Protein AF-A0A9W8HQ05-F1 (afdb_monomer_lite)

Secondary structure (DSSP, 8-state):
-----------------------------------------------TT------PPPPP--S----HHHHHHHHSHHHHHHSHHHHHHH--

Organism: NCBI:txid2761395

Foldseek 3Di:
DDDDDDDDDDDDDDPPPPDPPPPPPPDPDDDDDPPCPDPPDPDPPPPPPDCPDDDDDDDDDPPDDDDPVVCCCCPNLVNLVVDPNSVVVVVD

Radius of gyration: 32.57 Å; chains: 1; bounding box: 53×41×97 Å

Sequence (92 aa):
MFGFVLSTASKLLASSRGVMGAVPRLGNTVSHGPRICGRFVAQPMISIGEIQQQVRWRTCGNEYQPSNLKRKRRHGFLGRLRTKNGRRIIQH

InterPro domains:
  IPR000271 Large ribosomal subunit protein bL34 [PF00468] (61-91)
  IPR000271 Large ribosomal subunit protein bL34 [PTHR14503] (51-91)
  IPR000271 Large ribosomal subunit protein bL34 [TIGR01030] (64-91)

pLDDT: mean 71.95, std 18.95, range [42.66, 97.31]

Structure (mmCIF, N/CA/C/O backbone):
data_AF-A0A9W8HQ05-F1
#
_entry.id   AF-A0A9W8HQ05-F1
#
loop_
_atom_site.group_PDB
_atom_site.id
_atom_site.type_symbol
_atom_site.label_atom_id
_atom_site.label_alt_id
_atom_site.label_comp_id
_atom_site.label_asym_id
_atom_site.label_entity_id
_atom_site.label_seq_id
_atom_site.pdbx_PDB_ins_code
_atom_site.Cartn_x
_atom_site.Cartn_y
_atom_site.Cartn_z
_atom_site.occupancy
_atom_site.B_iso_or_equiv
_atom_site.auth_seq_id
_atom_site.auth_comp_id
_atom_site.auth_asym_id
_atom_site.auth_atom_id
_atom_site.pdbx_PDB_model_num
ATOM 1 N N . MET A 1 1 ? -31.038 17.383 46.733 1.00 53.00 1 MET A N 1
ATOM 2 C CA . MET A 1 1 ? -32.406 17.240 46.186 1.00 53.00 1 MET A CA 1
ATOM 3 C C . MET A 1 1 ? -32.800 18.596 45.623 1.00 53.00 1 MET A C 1
ATOM 5 O O . MET A 1 1 ? -32.525 19.567 46.310 1.00 53.00 1 MET A O 1
ATOM 9 N N . PHE A 1 2 ? -33.381 18.639 44.417 1.00 42.66 2 PHE A N 1
ATOM 10 C CA . PHE A 1 2 ? -33.641 19.816 43.553 1.00 42.66 2 PHE A CA 1
ATOM 11 C C . PHE A 1 2 ? -32.399 20.299 42.764 1.00 42.66 2 PHE A C 1
ATOM 13 O O . PHE A 1 2 ? -31.366 20.551 43.360 1.00 42.66 2 PHE A O 1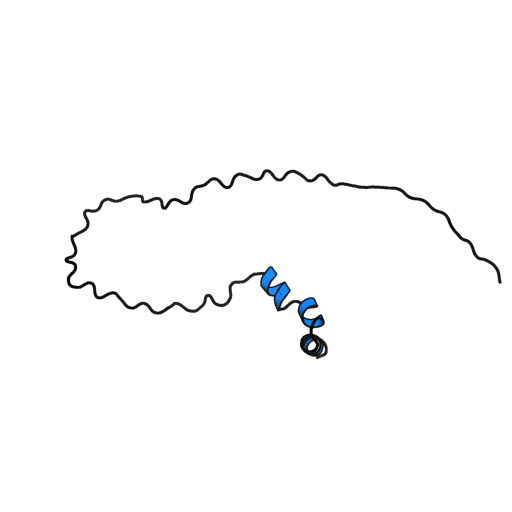
ATOM 20 N N . GLY A 1 3 ? -32.380 20.411 41.432 1.00 44.31 3 GLY A N 1
ATOM 21 C CA . GLY A 1 3 ? -33.465 20.407 40.456 1.00 44.31 3 GLY A CA 1
ATOM 22 C C . GLY A 1 3 ? -33.074 19.748 39.128 1.00 44.31 3 GLY A C 1
ATOM 23 O O . GLY A 1 3 ? -31.986 19.939 38.594 1.00 44.31 3 GLY A O 1
ATOM 24 N N . PHE A 1 4 ? -34.026 18.974 38.616 1.00 48.62 4 PHE A N 1
ATOM 25 C CA . PHE A 1 4 ? -34.220 18.691 37.201 1.00 48.62 4 PHE A CA 1
ATOM 26 C C . PHE A 1 4 ? -34.641 19.998 36.512 1.00 48.62 4 PHE A C 1
ATOM 28 O O . PHE A 1 4 ? -35.606 20.615 36.957 1.00 48.62 4 PHE A O 1
ATOM 35 N N . VAL A 1 5 ? -34.002 20.379 35.405 1.00 61.19 5 VAL A N 1
ATOM 36 C CA . VAL A 1 5 ? -34.668 21.199 34.382 1.00 61.19 5 VAL A CA 1
ATOM 37 C C . VAL A 1 5 ? -34.449 20.531 33.034 1.00 61.19 5 VAL A C 1
ATOM 39 O O . VAL A 1 5 ? -33.343 20.462 32.503 1.00 61.19 5 VAL A O 1
ATOM 42 N N . LEU A 1 6 ? -35.549 19.982 32.534 1.00 53.28 6 LEU A N 1
ATOM 43 C CA . LEU A 1 6 ? -35.736 19.525 31.171 1.00 53.28 6 LEU A CA 1
ATOM 44 C C . LEU A 1 6 ? -35.853 20.740 30.236 1.00 53.28 6 LEU A C 1
ATOM 46 O O . LEU A 1 6 ? -36.538 21.700 30.564 1.00 53.28 6 LEU A O 1
ATOM 50 N N . SER A 1 7 ? -35.329 20.570 29.021 1.00 50.38 7 SER A N 1
ATOM 51 C CA . SER A 1 7 ? -35.925 21.045 27.765 1.00 50.38 7 SER A CA 1
ATOM 52 C C . SER A 1 7 ? -36.037 22.557 27.520 1.00 50.38 7 SER A C 1
ATOM 54 O O . SER A 1 7 ? -36.967 23.208 27.983 1.00 50.38 7 SER A O 1
ATOM 56 N N . THR A 1 8 ? -35.255 23.045 26.554 1.00 62.81 8 THR A N 1
ATOM 57 C CA . THR A 1 8 ? -35.848 23.792 25.435 1.00 62.81 8 THR A CA 1
ATOM 58 C C . THR A 1 8 ? -35.300 23.279 24.103 1.00 62.81 8 THR A C 1
ATOM 60 O O . THR A 1 8 ? -34.098 23.215 23.853 1.00 62.81 8 THR A O 1
ATOM 63 N N . ALA A 1 9 ? -36.236 22.879 23.243 1.00 49.38 9 ALA A N 1
ATOM 64 C CA . ALA A 1 9 ? -36.066 22.750 21.804 1.00 49.38 9 ALA A CA 1
ATOM 65 C C . ALA A 1 9 ? -35.451 24.050 21.235 1.00 49.38 9 ALA A C 1
ATOM 67 O O . ALA A 1 9 ? -35.629 25.125 21.800 1.00 49.38 9 ALA A O 1
ATOM 68 N N . SER A 1 10 ? -34.794 24.057 20.078 1.00 53.44 10 SER A N 1
ATOM 69 C CA . SER A 1 10 ? -35.528 24.237 18.821 1.00 53.44 10 SER A CA 1
ATOM 70 C C . SER A 1 10 ? -34.607 24.129 17.607 1.00 53.44 10 SER A C 1
ATOM 72 O O . SER A 1 10 ? -33.496 24.645 17.570 1.00 53.44 10 SER A O 1
ATOM 74 N N . LYS A 1 11 ? -35.157 23.459 16.600 1.00 58.19 11 LYS A N 1
ATOM 75 C CA . LYS A 1 11 ? -34.719 23.302 15.216 1.00 58.19 11 LYS A CA 1
ATOM 76 C C . LYS A 1 11 ? -34.503 24.650 14.513 1.00 58.19 11 LYS A C 1
ATOM 78 O O . LYS A 1 11 ? -35.432 25.444 14.498 1.00 58.19 11 LYS A O 1
ATOM 83 N N . LEU A 1 12 ? -33.388 24.805 13.798 1.00 61.53 12 LEU A N 1
ATOM 84 C CA . LEU A 1 12 ? -33.270 25.545 12.527 1.00 61.53 12 LEU A CA 1
ATOM 85 C C . LEU A 1 12 ? -32.154 24.843 11.731 1.00 61.53 12 LEU A C 1
ATOM 87 O O . LEU A 1 12 ? -30.984 24.919 12.075 1.00 61.53 12 LEU A O 1
ATOM 91 N N . LEU A 1 13 ? -32.474 23.866 10.883 1.00 59.59 13 LEU A N 1
ATOM 92 C CA . LEU A 1 13 ? -32.717 24.048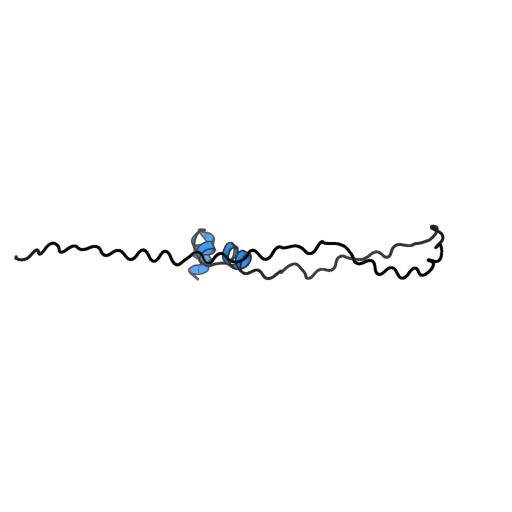 9.450 1.00 59.59 13 LEU A CA 1
ATOM 93 C C . LEU A 1 13 ? -31.755 25.048 8.785 1.00 59.59 13 LEU A C 1
ATOM 95 O O . LEU A 1 13 ? -32.087 26.206 8.576 1.00 59.59 13 LEU A O 1
ATOM 99 N N . ALA A 1 14 ? -30.602 24.551 8.349 1.00 48.78 14 ALA A N 1
ATOM 100 C CA . ALA A 1 14 ? -29.934 25.081 7.169 1.00 48.78 14 ALA A CA 1
ATOM 101 C C . ALA A 1 14 ? -29.384 23.903 6.366 1.00 48.78 14 ALA A C 1
ATOM 103 O O . ALA A 1 14 ? -28.220 23.521 6.441 1.00 48.78 14 ALA A O 1
ATOM 104 N N . SER A 1 15 ? -30.298 23.304 5.605 1.00 55.53 15 SER A N 1
ATOM 105 C CA . SER A 1 15 ? -29.988 22.554 4.396 1.00 55.53 15 SER A CA 1
ATOM 106 C C . SER A 1 15 ? -29.293 23.503 3.415 1.00 55.53 15 SER A C 1
ATOM 108 O O . SER A 1 15 ? -29.921 24.026 2.497 1.00 55.53 15 SER A O 1
ATOM 110 N N . SER A 1 16 ? -27.989 23.718 3.572 1.00 53.44 16 SER A N 1
ATOM 111 C CA . SER A 1 16 ? -27.154 24.180 2.471 1.00 53.44 16 SER A CA 1
ATOM 112 C C . SER A 1 16 ? -26.864 22.969 1.588 1.00 53.44 16 SER A C 1
ATOM 114 O O . SER A 1 16 ? -25.801 22.353 1.615 1.00 53.44 16 SER A O 1
ATOM 116 N N . ARG A 1 17 ? -27.863 22.619 0.767 1.00 54.56 17 ARG A N 1
ATOM 117 C CA . ARG A 1 17 ? -27.623 21.965 -0.520 1.00 54.56 17 ARG A CA 1
ATOM 118 C C . ARG A 1 17 ? -26.782 22.943 -1.335 1.00 54.56 17 ARG A C 1
ATOM 120 O O . ARG A 1 17 ? -27.305 23.729 -2.117 1.00 54.56 17 ARG A O 1
ATOM 127 N N . GLY A 1 18 ? -25.480 22.938 -1.060 1.00 44.09 18 GLY A N 1
ATOM 128 C CA . GLY A 1 18 ? -24.463 23.573 -1.870 1.00 44.09 18 GLY A CA 1
ATOM 129 C C . GLY A 1 18 ? -24.541 22.921 -3.232 1.00 44.09 18 GLY A C 1
ATOM 130 O O . GLY A 1 18 ? -24.125 21.779 -3.405 1.00 44.09 18 GLY A O 1
ATOM 131 N N . VAL A 1 19 ? -25.230 23.636 -4.113 1.00 56.62 19 VAL A N 1
ATOM 132 C CA . VAL A 1 19 ? -25.230 23.578 -5.565 1.00 56.62 19 VAL A CA 1
ATOM 133 C C . VAL A 1 19 ? -24.214 22.558 -6.063 1.00 56.62 19 VAL A C 1
ATOM 135 O O . VAL A 1 19 ? -23.005 22.781 -6.006 1.00 56.62 19 VAL A O 1
ATOM 138 N N . MET A 1 20 ? -24.727 21.422 -6.537 1.00 45.03 20 MET A N 1
ATOM 139 C CA . MET A 1 20 ? -24.011 20.576 -7.479 1.00 45.03 20 MET A CA 1
ATOM 140 C C . MET A 1 20 ? -23.719 21.470 -8.680 1.00 45.03 20 MET A C 1
ATOM 142 O O . MET A 1 20 ? -24.534 21.584 -9.593 1.00 45.03 20 MET A O 1
ATOM 146 N N . GLY A 1 21 ? -22.599 22.189 -8.620 1.00 46.66 21 GLY A N 1
ATOM 147 C CA . GLY A 1 21 ? -22.025 22.855 -9.766 1.00 46.66 21 GLY A CA 1
ATOM 148 C C . GLY A 1 21 ? -21.823 21.758 -10.786 1.00 46.66 21 GLY A C 1
ATOM 149 O O . GLY A 1 21 ? -20.993 20.869 -10.588 1.00 46.66 21 GLY A O 1
ATOM 150 N N . ALA A 1 22 ? -22.674 21.767 -11.806 1.00 54.09 22 ALA A N 1
ATOM 151 C CA . ALA A 1 22 ? -22.539 20.935 -12.974 1.00 54.09 22 ALA A CA 1
ATOM 152 C C . ALA A 1 22 ? -21.130 21.175 -13.508 1.00 54.09 22 ALA A C 1
ATOM 154 O O . ALA A 1 22 ? -20.852 22.200 -14.124 1.00 54.09 22 ALA A O 1
ATOM 155 N N . VAL A 1 23 ? -20.216 20.259 -13.195 1.00 61.16 23 VAL A N 1
ATOM 156 C CA . VAL A 1 23 ? -18.912 20.237 -13.835 1.00 61.16 23 VAL A CA 1
ATOM 157 C C . VAL A 1 23 ? -19.239 20.013 -15.305 1.00 61.16 23 VAL A C 1
ATOM 159 O O . VAL A 1 23 ? -19.863 18.989 -15.611 1.00 61.16 23 VAL A O 1
ATOM 162 N N . PRO A 1 24 ? -18.909 20.938 -16.223 1.00 55.56 24 PRO A N 1
ATOM 163 C CA . PRO A 1 24 ? -19.041 20.634 -17.628 1.00 55.56 24 PRO A CA 1
ATOM 164 C C . PRO A 1 24 ? -18.158 19.414 -17.859 1.00 55.56 24 PRO A C 1
ATOM 166 O O . PRO A 1 24 ? -16.938 19.455 -17.692 1.00 55.56 24 PRO A O 1
ATOM 169 N N . ARG A 1 25 ? -18.807 18.290 -18.164 1.00 58.47 25 ARG A N 1
ATOM 170 C CA . ARG A 1 25 ? -18.168 17.084 -18.667 1.00 58.47 25 ARG A CA 1
ATOM 171 C C . ARG A 1 25 ? -17.625 17.472 -20.033 1.00 58.47 25 ARG A C 1
ATOM 173 O O . ARG A 1 25 ? -18.292 17.256 -21.039 1.00 58.47 25 ARG A O 1
ATOM 180 N N . LEU A 1 26 ? -16.471 18.144 -20.043 1.00 55.44 26 LEU A N 1
ATOM 181 C CA . LEU A 1 26 ? -15.728 18.436 -21.256 1.00 55.44 26 LEU A CA 1
ATOM 182 C C . LEU A 1 26 ? -15.584 17.099 -21.966 1.00 55.44 26 LEU A C 1
ATOM 184 O O . LEU A 1 26 ? -15.074 16.130 -21.400 1.00 55.44 26 LEU A O 1
ATOM 188 N N . GLY A 1 27 ? -16.199 17.032 -23.142 1.00 49.25 27 GLY A N 1
ATOM 189 C CA . GLY A 1 27 ? -16.287 15.825 -23.929 1.00 49.25 27 GLY A CA 1
ATOM 190 C C . GLY A 1 27 ? -14.891 15.261 -24.125 1.00 49.25 27 GLY A C 1
ATOM 191 O O . GLY A 1 27 ? -14.008 15.924 -24.663 1.00 49.25 27 GLY A O 1
ATOM 192 N N . ASN A 1 28 ? -14.701 14.017 -23.697 1.00 60.97 28 ASN A N 1
ATOM 193 C CA . ASN A 1 28 ? -13.578 13.212 -24.139 1.00 60.97 28 ASN A CA 1
ATOM 194 C C . ASN A 1 28 ? -13.817 12.867 -25.613 1.00 60.97 28 ASN A C 1
ATOM 196 O O . ASN A 1 28 ? -14.258 11.770 -25.945 1.00 60.97 28 ASN A O 1
ATOM 200 N N . THR A 1 29 ? -13.559 13.826 -26.493 1.00 60.34 29 THR A N 1
ATOM 201 C CA . THR A 1 29 ? -13.463 13.619 -27.932 1.00 60.34 29 THR A CA 1
ATOM 202 C C . THR A 1 29 ? -12.105 14.115 -28.387 1.00 60.34 29 THR A C 1
ATOM 204 O O . THR A 1 29 ? -11.983 15.208 -28.923 1.00 60.34 29 THR A O 1
ATOM 207 N N . VAL A 1 30 ? -11.079 13.287 -28.201 1.00 53.59 30 VAL A N 1
ATOM 208 C CA . VAL A 1 30 ? -10.067 13.131 -29.245 1.00 53.59 30 VAL A CA 1
ATOM 209 C C . VAL A 1 30 ? -9.815 11.640 -29.389 1.00 53.59 30 VAL A C 1
ATOM 211 O O . VAL A 1 30 ? -9.303 10.963 -28.501 1.00 53.59 30 VAL A O 1
ATOM 214 N N . SER A 1 31 ? -10.292 11.152 -30.523 1.00 55.84 31 SER A N 1
ATOM 215 C CA . SER A 1 31 ? -10.013 9.870 -31.143 1.00 55.84 31 SER A CA 1
ATOM 216 C C . SER A 1 31 ? -8.589 9.379 -30.890 1.00 55.84 31 SER A C 1
ATOM 218 O O . SER A 1 31 ? -7.611 10.058 -31.211 1.00 55.84 31 SER A O 1
ATOM 220 N N . HIS A 1 32 ? -8.490 8.144 -30.410 1.00 58.53 32 HIS A N 1
ATOM 221 C CA . HIS A 1 32 ? -7.297 7.337 -30.587 1.00 58.53 32 HIS A CA 1
ATOM 222 C C . HIS A 1 32 ? -7.161 7.036 -32.080 1.00 58.53 32 HIS A C 1
ATOM 224 O O . HIS A 1 32 ? -7.948 6.283 -32.644 1.00 58.53 32 HIS A O 1
ATOM 230 N N . GLY A 1 33 ? -6.165 7.640 -32.712 1.00 58.72 33 GLY A N 1
ATOM 231 C CA . GLY A 1 33 ? -5.673 7.231 -34.015 1.00 58.72 33 GLY A CA 1
ATOM 232 C C . GLY A 1 33 ? -4.166 7.450 -34.022 1.00 58.72 33 GLY A C 1
ATOM 233 O O . GLY A 1 33 ? -3.728 8.552 -33.676 1.00 58.72 33 GLY A O 1
ATOM 234 N N . PRO A 1 34 ? -3.340 6.448 -34.359 1.00 61.59 34 PRO A N 1
ATOM 235 C CA . PRO A 1 34 ? -1.937 6.717 -34.617 1.00 61.59 34 PRO A CA 1
ATOM 236 C C . PRO A 1 34 ? -1.875 7.668 -35.816 1.00 61.59 34 PRO A C 1
ATOM 238 O O . PRO A 1 34 ? -2.324 7.328 -36.910 1.00 61.59 34 PRO A O 1
ATOM 241 N N . ARG A 1 35 ? -1.345 8.882 -35.620 1.00 55.91 35 ARG A N 1
ATOM 242 C CA . ARG A 1 35 ? -0.957 9.741 -36.742 1.00 55.91 35 ARG A CA 1
ATOM 243 C C . ARG A 1 35 ? 0.221 9.071 -37.434 1.00 55.91 35 ARG A C 1
ATOM 245 O O . ARG A 1 35 ? 1.371 9.300 -37.079 1.00 55.91 35 ARG A O 1
ATOM 252 N N . ILE A 1 36 ? -0.082 8.223 -38.410 1.00 59.59 36 ILE A N 1
ATOM 253 C CA . ILE A 1 36 ? 0.887 7.780 -39.402 1.00 59.59 36 ILE A CA 1
ATOM 254 C C . ILE A 1 36 ? 1.159 9.007 -40.278 1.00 59.59 36 ILE A C 1
ATOM 256 O O . ILE A 1 36 ? 0.498 9.229 -41.289 1.00 59.59 36 ILE A O 1
ATOM 260 N N . CYS A 1 37 ? 2.100 9.859 -39.865 1.00 52.94 37 CYS A N 1
ATOM 261 C CA . CYS A 1 37 ? 2.769 10.765 -40.789 1.00 52.94 37 CYS A CA 1
ATOM 262 C C . CYS A 1 37 ? 3.640 9.891 -41.700 1.00 52.94 37 CYS A C 1
ATOM 264 O O . CYS A 1 37 ? 4.806 9.613 -41.432 1.00 52.94 37 CYS A O 1
ATOM 266 N N . GLY A 1 38 ? 3.005 9.354 -42.741 1.00 52.19 38 GLY A N 1
ATOM 267 C CA . GLY A 1 38 ? 3.621 8.469 -43.713 1.00 52.19 38 GLY A CA 1
ATOM 268 C C . GLY A 1 38 ? 4.690 9.203 -44.508 1.00 52.19 38 GLY A C 1
ATOM 269 O O . GLY A 1 38 ? 4.412 9.796 -45.546 1.00 52.19 38 GLY A O 1
ATOM 270 N N . ARG A 1 39 ? 5.941 9.109 -44.061 1.00 51.12 39 ARG A N 1
ATOM 271 C CA . ARG A 1 39 ? 7.072 9.129 -44.981 1.00 51.12 39 ARG A CA 1
ATOM 272 C C . ARG A 1 39 ? 7.027 7.795 -45.734 1.00 51.12 39 ARG A C 1
ATOM 274 O O . ARG A 1 39 ? 7.497 6.784 -45.221 1.00 51.12 39 ARG A O 1
ATOM 281 N N . PHE A 1 40 ? 6.465 7.793 -46.942 1.00 54.66 40 PHE A N 1
ATOM 282 C CA . PHE A 1 40 ? 6.694 6.726 -47.919 1.00 54.66 40 PHE A CA 1
ATOM 283 C C . PHE A 1 40 ? 8.157 6.810 -48.378 1.00 54.66 40 PHE A C 1
ATOM 285 O O . PHE A 1 40 ? 8.469 7.352 -49.434 1.00 54.66 40 PHE A O 1
ATOM 292 N N . VAL A 1 41 ? 9.090 6.344 -47.547 1.00 58.41 41 VAL A N 1
ATOM 293 C CA . VAL A 1 41 ? 10.357 5.846 -48.080 1.00 58.41 41 VAL A CA 1
ATOM 294 C C . VAL A 1 41 ? 10.049 4.485 -48.690 1.00 58.41 41 VAL A C 1
ATOM 296 O O . VAL A 1 41 ? 9.444 3.642 -48.027 1.00 58.41 41 VAL A O 1
ATOM 299 N N . ALA A 1 42 ? 10.393 4.295 -49.965 1.00 64.19 42 ALA A N 1
ATOM 300 C CA . ALA A 1 42 ? 10.360 2.985 -50.598 1.00 64.19 42 ALA A CA 1
ATOM 301 C C . ALA A 1 42 ? 11.125 2.011 -49.692 1.00 64.19 42 ALA A C 1
ATOM 303 O O . ALA A 1 42 ? 12.317 2.197 -49.441 1.00 64.19 42 ALA A O 1
ATOM 304 N N . GLN A 1 43 ? 10.418 1.043 -49.113 1.00 65.25 43 GLN A N 1
ATOM 305 C CA . GLN A 1 43 ? 11.053 0.048 -48.261 1.00 65.25 43 GLN A CA 1
ATOM 306 C C . GLN A 1 43 ? 11.886 -0.860 -49.171 1.00 65.25 43 GLN A C 1
ATOM 308 O O . GLN A 1 43 ? 11.348 -1.335 -50.177 1.00 65.25 43 GLN A O 1
ATOM 313 N N . PRO A 1 44 ? 13.172 -1.120 -48.868 1.00 61.66 44 PRO A N 1
ATOM 314 C CA . PRO A 1 44 ? 13.864 -2.207 -49.535 1.00 61.66 44 PRO A CA 1
ATOM 315 C C . PRO A 1 44 ? 13.089 -3.489 -49.222 1.00 61.66 44 PRO A C 1
ATOM 317 O O . PRO A 1 44 ? 12.766 -3.757 -48.063 1.00 61.66 44 PRO A O 1
ATOM 320 N N . MET A 1 45 ? 12.740 -4.251 -50.257 1.00 58.06 45 MET A N 1
ATOM 321 C CA . MET A 1 45 ? 12.146 -5.575 -50.100 1.00 58.06 45 MET A CA 1
ATOM 322 C C . MET A 1 45 ? 13.207 -6.480 -49.474 1.00 58.06 45 MET A C 1
ATOM 324 O O . MET A 1 45 ? 14.034 -7.065 -50.168 1.00 58.06 45 MET A O 1
ATOM 328 N N . ILE A 1 46 ? 13.247 -6.517 -48.144 1.00 63.72 46 ILE A N 1
ATOM 329 C CA . ILE A 1 46 ? 14.138 -7.398 -47.398 1.00 63.72 46 ILE A CA 1
ATOM 330 C C . ILE A 1 46 ? 13.649 -8.819 -47.680 1.00 63.72 46 ILE A C 1
ATOM 332 O O . ILE A 1 46 ? 12.557 -9.197 -47.253 1.00 63.72 46 ILE A O 1
ATOM 336 N N . SER A 1 47 ? 14.438 -9.579 -48.445 1.00 61.97 47 SER A N 1
ATOM 337 C CA . SER A 1 47 ? 14.235 -11.012 -48.642 1.00 61.97 47 SER A CA 1
ATOM 338 C C . SER A 1 47 ? 14.026 -11.672 -47.283 1.00 61.97 47 SER A C 1
ATOM 340 O O . SER A 1 47 ? 14.893 -11.631 -46.414 1.00 61.97 47 SER A O 1
ATOM 342 N N . ILE A 1 48 ? 12.860 -12.290 -47.126 1.00 63.75 48 ILE A N 1
ATOM 343 C CA . ILE A 1 48 ? 12.316 -12.980 -45.942 1.00 63.75 48 ILE A CA 1
ATOM 344 C C . ILE A 1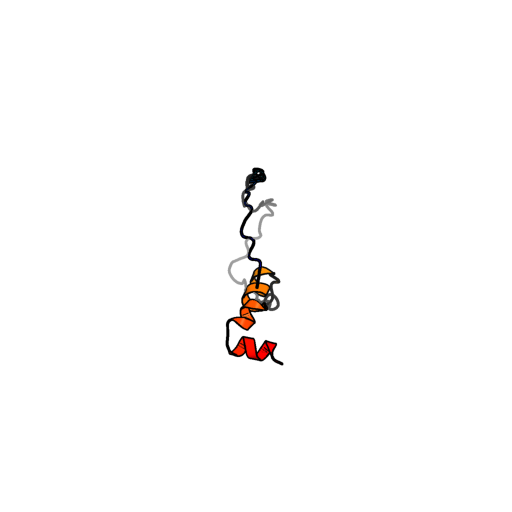 48 ? 13.191 -14.132 -45.394 1.00 63.75 48 ILE A C 1
ATOM 346 O O . ILE A 1 48 ? 12.762 -14.852 -44.498 1.00 63.75 48 ILE A O 1
ATOM 350 N N . GLY A 1 49 ? 14.410 -14.316 -45.907 1.00 59.44 49 GLY A N 1
ATOM 351 C CA . GLY A 1 49 ? 15.274 -15.462 -45.634 1.00 59.44 49 GLY A CA 1
ATOM 352 C C . GLY A 1 49 ? 16.143 -15.381 -44.379 1.00 59.44 49 GLY A C 1
ATOM 353 O O . GLY A 1 49 ? 16.665 -16.414 -43.984 1.00 59.44 49 GLY A O 1
ATOM 354 N N . GLU A 1 50 ? 16.320 -14.220 -43.734 1.00 62.69 50 GLU A N 1
ATOM 355 C CA . GLU A 1 50 ? 17.316 -14.144 -42.646 1.00 62.69 50 GLU A CA 1
ATOM 356 C C . GLU A 1 50 ? 17.096 -13.018 -41.621 1.00 62.69 50 GLU A C 1
ATOM 358 O O . GLU A 1 50 ? 18.029 -12.364 -41.161 1.00 62.69 50 GLU A O 1
ATOM 363 N N . ILE A 1 51 ? 15.850 -12.784 -41.195 1.00 65.00 51 ILE A N 1
ATOM 364 C CA . ILE A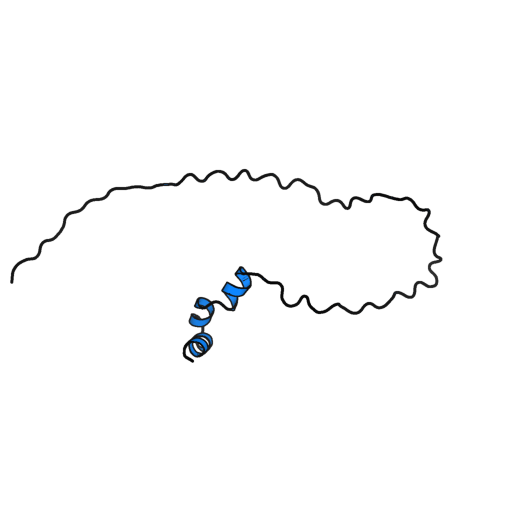 1 51 ? 15.609 -11.938 -40.014 1.00 65.00 51 ILE A CA 1
ATOM 365 C C . ILE A 1 51 ? 15.779 -12.810 -38.767 1.00 65.00 51 ILE A C 1
ATOM 367 O O . ILE A 1 51 ? 14.806 -13.320 -38.210 1.00 65.00 51 ILE A O 1
ATOM 371 N N . GLN A 1 52 ? 17.023 -12.993 -38.316 1.00 69.75 52 GLN A N 1
ATOM 372 C CA . GLN A 1 52 ? 17.285 -13.492 -36.966 1.00 69.75 52 GLN A CA 1
ATOM 373 C C . GLN A 1 52 ? 16.719 -12.468 -35.973 1.00 69.75 52 GLN A C 1
ATOM 375 O O . GLN A 1 52 ? 17.296 -11.405 -35.739 1.00 69.75 52 GLN A O 1
ATOM 380 N N . GLN A 1 53 ? 15.523 -12.738 -35.447 1.00 73.69 53 GLN A N 1
ATOM 381 C CA . GLN A 1 53 ? 14.854 -11.829 -34.523 1.00 73.69 53 GLN A CA 1
ATOM 382 C C . GLN A 1 53 ? 15.681 -11.710 -33.240 1.00 73.69 53 GLN A C 1
ATOM 384 O O . GLN A 1 53 ? 15.938 -12.697 -32.554 1.00 73.69 53 GLN A O 1
ATOM 389 N N . GLN A 1 54 ? 16.091 -10.488 -32.903 1.00 79.75 54 GLN A N 1
ATOM 390 C CA . GLN A 1 54 ? 16.830 -10.218 -31.674 1.00 79.75 54 GLN A CA 1
ATOM 391 C C . GLN A 1 54 ? 15.984 -10.611 -30.452 1.00 79.75 54 GLN A C 1
ATOM 393 O O . GLN A 1 54 ? 14.916 -10.039 -30.215 1.00 79.75 54 GLN A O 1
ATOM 398 N N . VAL A 1 55 ? 16.471 -11.560 -29.648 1.00 81.75 55 VAL A N 1
ATOM 399 C CA . VAL A 1 55 ? 15.820 -11.949 -28.390 1.00 81.75 55 VAL A CA 1
ATOM 400 C C . VAL A 1 55 ? 15.973 -10.806 -27.388 1.00 81.75 55 VAL A C 1
ATOM 402 O O . VAL A 1 55 ? 17.079 -10.477 -26.967 1.00 81.75 55 VAL A O 1
ATOM 405 N N . ARG A 1 56 ? 14.855 -10.176 -27.012 1.00 82.38 56 ARG A N 1
ATOM 406 C CA . ARG A 1 56 ? 14.817 -9.123 -25.989 1.00 82.38 56 ARG A CA 1
ATOM 407 C C . ARG A 1 56 ? 14.317 -9.689 -24.668 1.00 82.38 56 ARG A C 1
ATOM 409 O O . ARG A 1 56 ? 13.189 -10.169 -24.573 1.00 82.38 56 ARG A O 1
ATOM 416 N N . TRP A 1 57 ? 15.148 -9.594 -23.638 1.00 86.12 57 TRP A N 1
ATOM 417 C CA . TRP A 1 57 ? 14.760 -9.871 -22.257 1.00 86.12 57 TRP A CA 1
ATOM 418 C C . TRP A 1 57 ? 13.746 -8.839 -21.750 1.00 86.12 57 TRP A C 1
ATOM 420 O O . TRP A 1 57 ? 13.728 -7.683 -22.180 1.00 86.12 57 TRP A O 1
ATOM 430 N N . ARG A 1 58 ? 12.876 -9.270 -20.829 1.00 85.94 58 ARG A N 1
ATOM 431 C CA . ARG A 1 58 ? 11.896 -8.390 -20.183 1.00 85.94 58 ARG A CA 1
ATOM 432 C C . ARG A 1 58 ? 12.632 -7.371 -19.313 1.00 85.94 58 ARG A C 1
ATOM 434 O O . ARG A 1 58 ? 13.487 -7.743 -18.517 1.00 85.94 58 ARG A O 1
ATOM 441 N N . THR A 1 59 ? 12.281 -6.099 -19.449 1.00 84.88 59 THR A N 1
ATOM 442 C CA . THR A 1 59 ? 12.757 -5.047 -18.547 1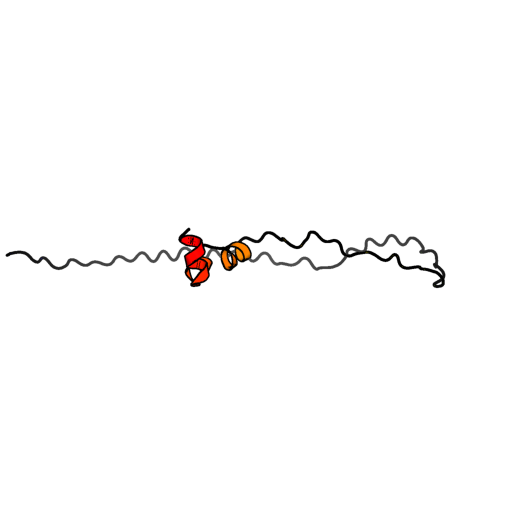.00 84.88 59 THR A CA 1
ATOM 443 C C . THR A 1 59 ? 12.016 -5.169 -17.214 1.00 84.88 59 THR A C 1
ATOM 445 O O . THR A 1 59 ? 10.793 -5.044 -17.178 1.00 84.88 59 THR A O 1
ATOM 448 N N . CYS A 1 60 ? 12.747 -5.448 -16.135 1.00 84.94 60 CYS A N 1
ATOM 449 C CA . CYS A 1 60 ? 12.244 -5.349 -14.761 1.00 84.94 60 CYS A CA 1
ATOM 450 C C . CYS A 1 60 ? 12.345 -3.888 -14.275 1.00 84.94 60 CYS A C 1
ATOM 452 O O . CYS A 1 60 ? 13.081 -3.096 -14.863 1.00 84.94 60 CYS A O 1
ATOM 454 N N . GLY A 1 61 ? 11.634 -3.520 -13.208 1.00 88.69 61 GLY A N 1
ATOM 455 C CA . GLY A 1 61 ? 11.691 -2.176 -12.606 1.00 88.69 61 GLY A CA 1
ATOM 456 C C . GLY A 1 61 ? 10.350 -1.439 -12.544 1.00 88.69 61 GLY A C 1
ATOM 457 O O . GLY A 1 61 ? 10.267 -0.336 -12.003 1.00 88.69 61 GLY A O 1
ATOM 458 N N . ASN A 1 62 ? 9.279 -2.027 -13.081 1.00 88.38 62 ASN A N 1
ATOM 459 C CA . ASN A 1 62 ? 7.933 -1.448 -13.045 1.00 88.38 62 ASN A CA 1
ATOM 460 C C . ASN A 1 62 ? 7.056 -2.016 -11.914 1.00 88.38 62 ASN A C 1
ATOM 462 O O . ASN A 1 62 ? 5.856 -1.732 -11.880 1.00 88.38 62 ASN A O 1
ATOM 466 N N . GLU A 1 63 ? 7.622 -2.789 -10.985 1.00 93.56 63 GLU A N 1
ATOM 467 C CA . GLU A 1 63 ? 6.902 -3.521 -9.933 1.00 93.56 63 GLU A CA 1
ATOM 468 C C . GLU A 1 63 ? 6.149 -2.572 -8.999 1.00 93.56 63 GLU A C 1
ATOM 470 O O . GLU A 1 63 ? 5.019 -2.842 -8.577 1.00 93.56 63 GLU A O 1
ATO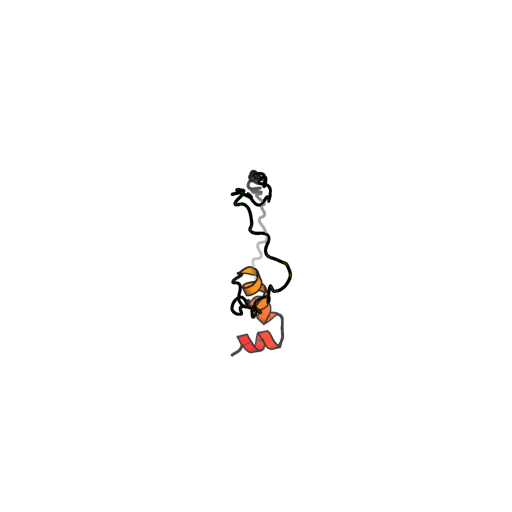M 475 N N . TYR A 1 64 ? 6.761 -1.427 -8.700 1.00 93.19 64 TYR A N 1
ATOM 476 C CA . TYR A 1 64 ? 6.130 -0.383 -7.917 1.00 93.19 64 TYR A CA 1
ATOM 477 C C . TYR A 1 64 ? 5.642 0.753 -8.810 1.00 93.19 64 TYR A C 1
ATOM 479 O O . TYR A 1 64 ? 6.407 1.600 -9.256 1.00 93.19 64 TYR A O 1
ATOM 487 N N . GLN A 1 65 ? 4.324 0.800 -9.006 1.00 93.50 65 GLN A N 1
ATOM 488 C CA . GLN A 1 65 ? 3.644 1.977 -9.543 1.00 93.50 65 GLN A CA 1
ATOM 489 C C . GLN A 1 65 ? 2.935 2.719 -8.398 1.00 93.50 65 GLN A C 1
ATOM 491 O O . GLN A 1 65 ? 1.998 2.163 -7.793 1.00 93.50 65 GLN A O 1
ATOM 496 N N . PRO A 1 66 ? 3.360 3.953 -8.056 1.00 95.25 66 PRO A N 1
ATOM 497 C CA . PRO A 1 66 ? 2.841 4.665 -6.900 1.00 95.25 66 PRO A CA 1
ATOM 498 C C . PRO A 1 66 ? 1.371 5.014 -7.111 1.00 95.25 66 PRO A C 1
ATOM 500 O O . PRO A 1 66 ? 0.978 5.691 -8.055 1.00 95.25 66 PRO A O 1
ATOM 503 N N . SER A 1 67 ? 0.525 4.546 -6.197 1.00 97.25 67 SER A N 1
ATOM 504 C CA . SER A 1 67 ? -0.891 4.905 -6.184 1.00 97.25 67 SER A CA 1
ATOM 505 C C . SER A 1 67 ? -1.388 5.032 -4.752 1.00 97.25 67 SER A C 1
ATOM 507 O O . SER A 1 67 ? -1.353 4.086 -3.958 1.00 97.25 67 SER A O 1
ATOM 509 N N . ASN A 1 68 ? -1.884 6.224 -4.415 1.00 97.00 68 ASN A N 1
ATOM 510 C CA . ASN A 1 68 ? -2.324 6.537 -3.057 1.00 97.00 68 ASN A CA 1
ATOM 511 C C . ASN A 1 68 ? -3.484 5.645 -2.605 1.00 97.00 68 ASN A C 1
ATOM 513 O O . ASN A 1 68 ? -3.468 5.146 -1.482 1.00 97.00 68 ASN A O 1
ATOM 517 N N . LEU A 1 69 ? -4.437 5.357 -3.492 1.00 96.88 69 LEU A N 1
ATOM 518 C CA . LEU A 1 69 ? -5.561 4.478 -3.178 1.00 96.88 69 LEU A CA 1
ATOM 519 C C . LEU A 1 69 ? -5.104 3.058 -2.813 1.00 96.88 69 LEU A C 1
ATOM 521 O O . LEU A 1 69 ? -5.507 2.534 -1.771 1.00 96.88 69 LEU A O 1
ATOM 525 N N . LYS A 1 70 ? -4.236 2.438 -3.631 1.00 96.06 70 LYS A N 1
ATOM 526 C CA . LYS A 1 70 ? -3.715 1.088 -3.352 1.00 96.06 70 LYS A CA 1
ATOM 527 C C . LYS A 1 70 ? -2.912 1.083 -2.053 1.00 96.06 70 LYS A C 1
ATOM 529 O O . LYS A 1 70 ? -3.111 0.193 -1.227 1.00 96.06 70 LYS A O 1
ATOM 534 N N . ARG A 1 71 ? -2.076 2.106 -1.837 1.00 97.31 71 ARG A N 1
ATOM 535 C CA . ARG A 1 71 ? -1.289 2.274 -0.609 1.00 97.31 71 ARG A CA 1
ATOM 536 C C . ARG A 1 71 ? -2.181 2.352 0.630 1.00 97.31 71 ARG A C 1
ATOM 538 O O . ARG A 1 71 ? -1.971 1.594 1.572 1.00 97.31 71 ARG A O 1
ATOM 545 N N . LYS A 1 72 ? -3.202 3.217 0.631 1.00 97.00 72 LYS A N 1
ATOM 546 C CA . LYS A 1 72 ? -4.093 3.413 1.787 1.00 97.00 72 LYS A CA 1
ATOM 547 C C . LYS A 1 72 ? -5.011 2.213 2.046 1.00 97.00 72 LYS A C 1
ATOM 549 O O . LYS A 1 72 ? -5.250 1.914 3.210 1.00 97.00 72 LYS A O 1
ATOM 554 N N . ARG A 1 73 ? -5.462 1.491 1.009 1.00 96.62 73 ARG A N 1
ATOM 555 C CA . ARG A 1 73 ? -6.261 0.258 1.166 1.00 96.62 73 ARG A CA 1
ATOM 556 C C . ARG A 1 73 ? -5.451 -0.915 1.726 1.00 96.62 73 ARG A C 1
ATOM 558 O O . ARG A 1 73 ? -5.924 -1.584 2.636 1.00 96.62 73 ARG A O 1
ATOM 565 N N . ARG A 1 74 ? -4.246 -1.169 1.200 1.00 95.19 74 ARG A N 1
ATOM 566 C CA . ARG A 1 74 ? -3.422 -2.331 1.595 1.00 95.19 74 ARG A CA 1
ATOM 567 C C . ARG A 1 74 ? -2.599 -2.106 2.862 1.00 95.19 74 ARG A C 1
ATOM 569 O O . ARG A 1 74 ? -2.385 -3.038 3.631 1.00 95.19 74 ARG A O 1
ATOM 576 N N . HIS A 1 75 ? -2.114 -0.883 3.061 1.00 95.69 75 HIS A N 1
ATOM 577 C CA . HIS A 1 75 ? -1.090 -0.576 4.065 1.00 95.69 75 HIS A CA 1
ATOM 578 C C . HIS A 1 75 ? -1.502 0.552 5.019 1.00 95.69 75 HIS A C 1
ATOM 580 O O . HIS A 1 75 ? -0.687 1.018 5.806 1.00 95.69 75 HIS A O 1
ATOM 586 N N . GLY A 1 76 ? -2.752 1.018 4.952 1.00 96.81 76 GLY A N 1
ATOM 587 C CA . GLY A 1 76 ? -3.266 2.039 5.860 1.00 96.81 76 GLY A CA 1
ATOM 588 C C . GLY A 1 76 ? -3.546 1.510 7.268 1.00 96.81 76 GLY A C 1
ATOM 589 O O . GLY A 1 76 ? -3.748 0.315 7.474 1.00 96.81 76 GLY A O 1
ATOM 590 N N . PHE A 1 77 ? -3.638 2.437 8.223 1.00 97.12 77 PHE A N 1
ATOM 591 C CA . PHE A 1 77 ? -3.900 2.157 9.638 1.00 97.12 77 PHE A CA 1
ATOM 592 C C . PHE A 1 77 ? -5.184 1.345 9.872 1.00 97.12 77 PHE A C 1
ATOM 594 O O . PHE A 1 77 ? -5.155 0.305 10.525 1.00 97.12 77 PHE A O 1
ATOM 601 N N . LEU A 1 78 ? -6.294 1.743 9.240 1.00 96.19 78 LEU A N 1
ATOM 602 C CA . LEU A 1 78 ? -7.564 1.010 9.330 1.00 96.19 78 LEU A CA 1
ATOM 603 C C . LEU A 1 78 ? -7.441 -0.444 8.834 1.00 96.19 78 LEU A C 1
ATOM 605 O O . LEU A 1 78 ? -8.037 -1.354 9.408 1.00 96.19 78 LEU A O 1
ATOM 609 N N . GLY A 1 79 ? -6.623 -0.686 7.803 1.00 96.12 79 GLY A N 1
ATOM 610 C CA . GLY A 1 79 ? -6.347 -2.035 7.301 1.00 96.12 79 GLY A CA 1
ATOM 611 C C . GLY A 1 79 ? -5.577 -2.899 8.304 1.00 96.12 79 GLY A C 1
ATOM 612 O O . GLY A 1 79 ? -5.788 -4.110 8.370 1.00 96.12 79 GLY A O 1
ATOM 613 N N . ARG A 1 80 ? -4.729 -2.282 9.133 1.00 97.12 80 ARG A N 1
ATOM 614 C CA . ARG A 1 80 ? -4.007 -2.962 10.215 1.00 97.12 80 ARG A CA 1
ATOM 615 C C . ARG A 1 80 ? -4.935 -3.302 11.384 1.00 97.12 80 ARG A C 1
ATOM 617 O O . ARG A 1 80 ? -4.941 -4.447 11.821 1.00 97.12 80 ARG A O 1
ATOM 624 N N . LEU A 1 81 ? -5.817 -2.391 11.798 1.00 96.50 81 LEU A N 1
ATOM 625 C CA . LEU A 1 81 ? -6.783 -2.648 12.880 1.00 96.50 81 LEU A CA 1
ATOM 626 C C . LEU A 1 81 ? -7.789 -3.775 12.578 1.00 96.50 81 LEU A C 1
ATOM 628 O O . LEU A 1 81 ? -8.288 -4.427 13.499 1.00 96.50 81 LEU A O 1
ATOM 632 N N . ARG A 1 82 ? -8.093 -4.033 11.300 1.00 96.50 82 ARG A N 1
ATOM 633 C CA . ARG A 1 82 ? -9.085 -5.044 10.897 1.00 96.50 82 ARG A CA 1
ATOM 634 C C . ARG A 1 82 ? -8.667 -6.483 11.221 1.00 96.50 82 ARG A C 1
ATOM 636 O O . ARG A 1 82 ? -9.530 -7.310 11.493 1.00 96.50 82 ARG A O 1
ATOM 643 N N . THR A 1 83 ? -7.373 -6.799 11.192 1.00 97.25 83 THR A N 1
ATOM 644 C CA . THR A 1 83 ? -6.873 -8.178 11.355 1.00 97.25 83 THR A CA 1
ATOM 645 C C . THR A 1 83 ? -6.159 -8.360 12.692 1.00 97.25 83 THR A C 1
ATOM 647 O O . THR A 1 83 ? -5.531 -7.431 13.192 1.00 97.25 83 THR A O 1
ATOM 650 N N . LYS A 1 84 ? -6.204 -9.570 13.271 1.00 97.06 84 LYS A N 1
ATOM 651 C CA . LYS A 1 84 ? -5.497 -9.878 14.532 1.00 97.06 84 LYS A CA 1
ATOM 652 C C . LYS A 1 84 ? -3.987 -9.616 14.412 1.00 97.06 84 LYS A C 1
ATOM 654 O O . LYS A 1 84 ? -3.405 -8.978 15.280 1.00 97.06 84 LYS A O 1
ATOM 659 N N . ASN A 1 85 ? -3.378 -10.032 13.299 1.00 96.38 85 ASN A N 1
ATOM 660 C CA . ASN A 1 85 ? -1.954 -9.803 13.031 1.00 96.38 85 ASN A CA 1
ATOM 661 C C . ASN A 1 85 ? -1.634 -8.325 12.788 1.00 96.38 85 ASN A C 1
ATOM 663 O O . ASN A 1 85 ? -0.615 -7.834 13.256 1.00 96.38 85 ASN A O 1
ATOM 667 N N . GLY A 1 86 ? -2.516 -7.591 12.107 1.00 97.19 86 GLY A N 1
ATOM 668 C CA . GLY A 1 86 ? -2.328 -6.160 11.907 1.00 97.19 86 GLY A CA 1
ATOM 669 C C . GLY A 1 86 ? -2.381 -5.355 13.210 1.00 97.19 86 GLY A C 1
ATOM 670 O O . GLY A 1 86 ? -1.645 -4.382 13.330 1.00 97.19 86 GLY A O 1
ATOM 671 N N . ARG A 1 87 ? -3.170 -5.782 14.209 1.00 96.69 87 ARG A N 1
ATOM 672 C CA . ARG A 1 87 ? -3.169 -5.169 15.552 1.00 96.69 87 ARG A CA 1
ATOM 673 C C . ARG A 1 87 ? -1.849 -5.386 16.289 1.00 96.69 87 ARG A C 1
ATOM 675 O O . ARG A 1 87 ? -1.364 -4.446 16.900 1.00 96.69 87 ARG A O 1
ATOM 682 N N . ARG A 1 88 ? -1.235 -6.570 16.167 1.00 96.50 88 ARG A N 1
ATOM 683 C CA . ARG A 1 88 ? 0.095 -6.850 16.746 1.00 96.50 88 ARG A CA 1
ATOM 684 C C . ARG A 1 88 ? 1.176 -5.914 16.194 1.00 96.50 88 ARG A C 1
ATOM 686 O O . ARG A 1 88 ? 2.015 -5.465 16.952 1.00 96.50 88 ARG A O 1
ATOM 693 N N . ILE A 1 89 ? 1.107 -5.569 14.903 1.00 95.06 89 ILE A N 1
ATOM 694 C CA . ILE A 1 89 ? 2.037 -4.617 14.260 1.00 95.06 89 ILE A CA 1
ATOM 695 C C . ILE A 1 89 ? 1.906 -3.196 14.839 1.00 95.06 89 ILE A C 1
ATOM 697 O O . ILE A 1 89 ? 2.878 -2.457 14.835 1.00 95.06 89 ILE A O 1
ATOM 701 N N . ILE A 1 90 ? 0.716 -2.798 15.305 1.00 94.69 90 ILE A N 1
ATOM 702 C CA . ILE A 1 90 ? 0.486 -1.469 15.904 1.00 94.69 90 ILE A CA 1
ATOM 703 C C . ILE A 1 90 ? 0.907 -1.427 17.384 1.00 94.69 90 ILE A C 1
ATOM 705 O O . ILE A 1 90 ? 1.170 -0.352 17.902 1.00 94.69 90 ILE A O 1
ATOM 709 N N . GLN A 1 91 ? 0.912 -2.571 18.071 1.00 91.75 91 GLN A N 1
ATOM 710 C CA . GLN A 1 91 ? 1.178 -2.671 19.514 1.00 91.75 91 GLN A CA 1
ATOM 711 C C . GLN A 1 91 ? 2.667 -2.744 19.880 1.00 91.75 91 GLN A C 1
ATOM 713 O O . GLN A 1 91 ? 2.978 -2.764 21.068 1.00 91.75 91 GLN A O 1
ATOM 718 N N . HIS A 1 92 ? 3.550 -2.836 18.886 1.00 72.69 92 HIS A N 1
ATOM 719 C CA . HIS A 1 92 ? 4.998 -2.759 19.070 1.00 72.69 92 HIS A CA 1
ATOM 720 C C . HIS A 1 92 ? 5.437 -1.294 19.171 1.00 72.69 92 HIS A C 1
ATOM 722 O O . HIS A 1 92 ? 6.425 -1.034 19.893 1.00 72.69 92 HIS A O 1
#